Protein AF-A0A285LZT1-F1 (afdb_monomer)

Foldseek 3Di:
DPPPPVVVVLVQLVVLLVVVQVVQVVVVHGADDDPQEHDLVSSCVSSVVVVRDPCCCVPRVVNLVVLCVSCVVVVGHPDPVVVVVVVPDPDDDPPDCPPVVVVVVVVVVVVVVVVVVVVVVVVVVVVVVVVVVVVVVVVVVVVVPDPPPPDPCPVVVVPPPPD

Radius of gyration: 29.06 Å; Cα contacts (8 Å, |Δi|>4): 77; chains: 1; bounding box: 68×47×73 Å

Secondary structure (DSSP, 8-state):
--HHHHHHHHHHHHHHHHHHHHHHHHTT-PSPEETTEE-HHHHHHHHGGGT--TTHHHH-HHHHHHHHHHHHHTT-BS-TTHHHHTTS-S-----TT--HHHHHHHHHHHHHHHHHHHHHHHHHHHHHHHHHHHHHHHHHHGGGT------TTTTTSSSSS--

Solvent-accessible surface area (backbone atoms only — not comparable to full-atom values): 9726 Å² total; per-residue (Å²): 144,73,76,70,62,62,60,53,54,50,52,54,50,39,51,50,50,52,55,50,50,53,54,23,51,76,69,75,41,72,75,53,62,50,97,67,8,44,28,64,69,58,44,41,62,70,39,30,86,79,70,42,53,81,58,45,72,74,75,27,65,67,53,45,48,53,49,42,51,52,16,57,78,69,76,35,38,59,37,69,71,50,68,61,41,76,78,52,63,101,74,80,77,88,67,74,85,67,53,69,66,57,56,52,49,51,53,53,51,50,52,51,50,53,50,51,51,53,50,54,49,51,52,51,50,51,49,54,49,51,50,51,52,51,50,49,54,51,63,63,39,65,82,67,74,64,76,80,77,74,62,93,57,76,72,60,69,75,70,69,81,78,126

pLDDT: mean 73.67, std 17.27, range [39.44, 92.69]

Sequence (163 aa):
MVKRQGAKAGKENLQYLEGLIDACEQDRKTLPTRNGALNHQAILKRVGPNGVSRNVLQDNPAFQQRLRDYATEKGLLYSIKERRNESSDIDGASIGEMDQAEVRRLQQENNRLGQMVAVLKAENFDLKRKMKQAGVLLNEQVPMGRRIKLEPGFFDEQYQKSE

Structure (mmCIF, N/CA/C/O backbone):
data_AF-A0A285LZT1-F1
#
_entry.id   AF-A0A285LZT1-F1
#
loop_
_atom_site.group_PDB
_atom_site.id
_atom_site.type_symbol
_atom_site.label_atom_id
_atom_site.label_alt_id
_atom_site.label_comp_id
_atom_site.label_asym_id
_atom_site.label_entity_id
_atom_site.label_seq_id
_atom_site.pdbx_PDB_ins_code
_atom_site.Cartn_x
_atom_site.Cartn_y
_atom_site.Cartn_z
_atom_site.occupancy
_atom_site.B_iso_or_equiv
_atom_site.auth_seq_id
_atom_site.auth_comp_id
_atom_site.auth_asym_id
_atom_site.auth_atom_id
_atom_site.pdbx_PDB_model_num
ATOM 1 N N . MET A 1 1 ? -11.486 13.782 32.371 1.00 40.94 1 MET A N 1
ATOM 2 C CA . MET A 1 1 ? -10.387 12.802 32.183 1.00 40.94 1 MET A CA 1
ATOM 3 C C . MET A 1 1 ? -10.923 11.552 31.472 1.00 40.94 1 MET A C 1
ATOM 5 O O . MET A 1 1 ? -11.382 10.657 32.154 1.00 40.94 1 MET A O 1
ATOM 9 N N . VAL A 1 2 ? -10.937 11.484 30.127 1.00 41.19 2 VAL A N 1
ATOM 10 C CA . VAL A 1 2 ? -11.465 10.297 29.383 1.00 41.19 2 VAL A CA 1
ATOM 11 C C . VAL A 1 2 ? -10.600 9.897 28.163 1.00 41.19 2 VAL A C 1
ATOM 13 O O . VAL A 1 2 ? -10.808 8.860 27.551 1.00 41.19 2 VAL A O 1
ATOM 16 N N . LYS A 1 3 ? -9.539 10.644 27.819 1.00 44.72 3 LYS A N 1
ATOM 17 C CA . LYS A 1 3 ? -8.743 10.383 26.596 1.00 44.72 3 LYS A CA 1
ATOM 18 C C . LYS A 1 3 ? -7.740 9.214 26.681 1.00 44.72 3 LYS A C 1
ATOM 20 O O . LYS A 1 3 ? -7.198 8.817 25.657 1.00 44.72 3 LYS A O 1
ATOM 25 N N . ARG A 1 4 ? -7.471 8.648 27.868 1.00 44.25 4 ARG A N 1
ATOM 26 C CA . ARG A 1 4 ? -6.413 7.626 28.049 1.00 44.25 4 ARG A CA 1
ATOM 27 C C . ARG A 1 4 ? -6.853 6.182 27.765 1.00 44.25 4 ARG A C 1
ATOM 29 O O . ARG A 1 4 ? -5.994 5.365 27.459 1.00 44.25 4 ARG A O 1
ATOM 36 N N . GLN A 1 5 ? -8.150 5.862 27.825 1.00 49.69 5 GLN A N 1
ATOM 37 C CA . GLN A 1 5 ? -8.631 4.487 27.601 1.00 49.69 5 GLN A CA 1
ATOM 38 C C . GLN A 1 5 ? -8.759 4.132 26.110 1.00 49.69 5 GLN A C 1
ATOM 40 O O . GLN A 1 5 ? -8.316 3.061 25.706 1.00 49.69 5 GLN A O 1
ATOM 45 N N . GLY A 1 6 ? -9.250 5.051 25.269 1.00 51.19 6 GLY A N 1
ATOM 46 C CA . GLY A 1 6 ? -9.388 4.806 23.824 1.00 51.19 6 GLY A CA 1
ATOM 47 C C . GLY A 1 6 ? -8.050 4.617 23.095 1.00 51.19 6 GLY A C 1
ATOM 48 O O . GLY A 1 6 ? -7.922 3.739 22.248 1.00 51.19 6 GLY A O 1
ATOM 49 N N . ALA A 1 7 ? -7.016 5.377 23.475 1.00 53.72 7 ALA A N 1
ATOM 50 C CA . ALA A 1 7 ? -5.690 5.279 22.858 1.00 53.72 7 ALA A CA 1
ATOM 51 C C . ALA A 1 7 ? -4.961 3.959 23.181 1.00 53.72 7 ALA A C 1
ATOM 53 O O . ALA A 1 7 ? -4.167 3.481 22.373 1.00 53.72 7 ALA A O 1
ATOM 54 N N . LYS A 1 8 ? -5.228 3.363 24.353 1.00 59.00 8 LYS A N 1
ATOM 55 C CA . LYS A 1 8 ? -4.628 2.085 24.765 1.00 59.00 8 LYS A CA 1
ATOM 56 C C . LYS A 1 8 ? -5.278 0.912 24.024 1.00 59.00 8 LYS A C 1
ATOM 58 O O . LYS A 1 8 ? -4.566 0.127 23.406 1.00 59.00 8 LYS A O 1
ATOM 63 N N . ALA A 1 9 ? -6.611 0.910 23.949 1.00 62.88 9 ALA A N 1
ATOM 64 C CA . ALA A 1 9 ? -7.369 -0.034 23.128 1.00 62.88 9 ALA A CA 1
ATOM 65 C C . ALA A 1 9 ? -6.987 0.063 21.638 1.00 62.88 9 ALA A C 1
ATOM 67 O O . ALA A 1 9 ? -6.880 -0.944 20.948 1.00 62.88 9 ALA A O 1
ATOM 68 N N . GLY A 1 10 ? -6.713 1.273 21.136 1.00 68.50 10 GLY A N 1
ATOM 69 C CA . GLY A 1 10 ? -6.278 1.485 19.755 1.00 68.50 10 GLY A CA 1
ATOM 70 C C . GLY A 1 10 ? -4.957 0.792 19.396 1.00 68.50 10 GLY A C 1
ATOM 71 O O . GLY A 1 10 ? -4.843 0.255 18.294 1.00 68.50 10 GLY A O 1
ATOM 72 N N . LYS A 1 11 ? -3.990 0.762 20.324 1.00 76.75 11 LYS A N 1
ATOM 73 C CA . LYS A 1 11 ? -2.700 0.074 20.142 1.00 76.75 11 LYS A CA 1
ATOM 74 C C . LYS A 1 11 ? -2.835 -1.445 20.219 1.00 76.75 11 LYS A C 1
ATOM 76 O O . LYS A 1 11 ? -2.256 -2.139 19.392 1.00 76.75 11 LYS A O 1
ATOM 81 N N . GLU A 1 12 ? -3.622 -1.946 21.167 1.00 80.69 12 GLU A N 1
ATOM 82 C CA . GLU A 1 12 ? -3.892 -3.384 21.320 1.00 80.69 12 GLU A CA 1
ATOM 83 C C . GLU A 1 12 ? -4.606 -3.943 20.078 1.00 80.69 12 GLU A C 1
ATOM 85 O O . GLU A 1 12 ? -4.194 -4.955 19.518 1.00 80.69 12 GLU A O 1
ATOM 90 N N . ASN A 1 13 ? -5.596 -3.215 19.552 1.00 82.44 13 ASN A N 1
ATOM 91 C CA . ASN A 1 13 ? -6.277 -3.575 18.306 1.00 82.44 13 ASN A CA 1
ATOM 92 C C . ASN A 1 13 ? -5.318 -3.692 17.113 1.00 82.44 13 ASN A C 1
ATOM 94 O O . ASN A 1 13 ? -5.486 -4.573 16.272 1.00 82.44 13 ASN A O 1
ATOM 98 N N . LEU A 1 14 ? -4.321 -2.808 17.034 1.00 86.06 14 LEU A N 1
ATOM 99 C CA . LEU A 1 14 ? -3.335 -2.820 15.958 1.00 86.06 14 LEU A CA 1
ATOM 100 C C . LEU A 1 14 ? -2.383 -4.015 16.090 1.00 86.06 14 LEU A C 1
ATOM 102 O O . LEU A 1 14 ? -2.112 -4.676 15.096 1.00 86.06 14 LEU A O 1
ATOM 106 N N . GLN A 1 15 ? -1.973 -4.371 17.310 1.00 87.75 15 GLN A N 1
ATOM 107 C CA . GLN A 1 15 ? -1.179 -5.581 17.554 1.00 87.75 15 GLN A CA 1
ATOM 108 C C . GLN A 1 15 ? -1.905 -6.856 17.109 1.00 87.75 15 GLN A C 1
ATOM 110 O O . GLN A 1 15 ? -1.290 -7.728 16.499 1.00 87.75 15 GLN A O 1
ATOM 115 N N . TYR A 1 16 ? -3.215 -6.962 17.348 1.00 87.75 16 TYR A N 1
ATOM 116 C CA . TYR A 1 16 ? -3.992 -8.108 16.862 1.00 87.75 16 TYR A CA 1
ATOM 117 C C . TYR A 1 16 ? -4.089 -8.162 15.335 1.00 87.75 16 TYR A C 1
ATOM 119 O O . TYR A 1 16 ? -4.153 -9.252 14.766 1.00 87.75 16 TYR A O 1
ATOM 127 N N . LEU A 1 17 ? -4.107 -7.004 14.669 1.00 89.00 17 LEU A N 1
ATOM 128 C CA . LEU A 1 17 ? -4.064 -6.940 13.213 1.00 89.00 17 LEU A CA 1
ATOM 129 C C . LEU A 1 17 ? -2.702 -7.385 12.672 1.00 89.00 17 LEU A C 1
ATOM 131 O O . LEU A 1 17 ? -2.683 -8.211 11.764 1.00 89.00 17 LEU A O 1
ATOM 135 N N . GLU A 1 18 ? -1.597 -6.893 13.237 1.00 90.75 18 GLU A N 1
ATOM 136 C CA . GLU A 1 18 ? -0.248 -7.330 12.842 1.00 90.75 18 GLU A CA 1
ATOM 137 C C . GLU A 1 18 ? -0.078 -8.835 13.044 1.00 90.75 18 GLU A C 1
ATOM 139 O O . GLU A 1 18 ? 0.319 -9.532 12.120 1.00 90.75 18 GLU A O 1
ATOM 144 N N . GLY A 1 19 ? -0.505 -9.376 14.190 1.00 89.88 19 GLY A N 1
ATOM 145 C CA . GLY A 1 19 ? -0.435 -10.819 14.426 1.00 89.88 19 GLY A CA 1
ATOM 146 C C . GLY A 1 19 ? -1.235 -11.639 13.406 1.00 89.88 19 GLY A C 1
ATOM 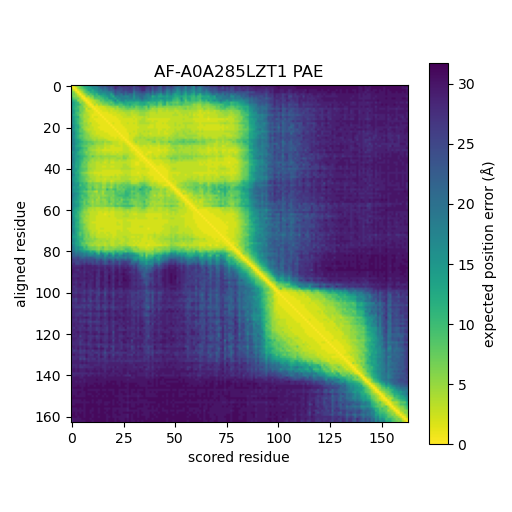147 O O . GLY A 1 19 ? -0.823 -12.733 13.022 1.00 89.88 19 GLY A O 1
ATOM 148 N N . LEU A 1 20 ? -2.367 -11.114 12.918 1.00 89.50 20 LEU A N 1
ATOM 149 C CA . LEU A 1 20 ? -3.117 -11.755 11.837 1.00 89.50 20 LEU A CA 1
ATOM 150 C C . LEU A 1 20 ? -2.387 -11.657 10.490 1.00 89.50 20 LEU A C 1
ATOM 152 O O . LEU A 1 20 ? -2.450 -12.608 9.706 1.00 89.50 20 LEU A O 1
ATOM 156 N N . ILE A 1 21 ? -1.746 -10.521 10.206 1.00 91.56 21 ILE A N 1
ATOM 157 C CA . ILE A 1 21 ? -0.934 -10.321 9.001 1.00 91.56 21 ILE A CA 1
ATOM 158 C C . ILE A 1 21 ? 0.218 -11.323 9.000 1.00 91.56 21 ILE A C 1
ATOM 160 O O . ILE A 1 21 ? 0.307 -12.114 8.063 1.00 91.56 21 ILE A O 1
ATOM 164 N N . ASP A 1 22 ? 0.998 -11.373 10.077 1.00 91.00 22 ASP A N 1
ATOM 165 C CA . ASP A 1 22 ? 2.139 -12.276 10.234 1.00 91.00 22 ASP A CA 1
ATOM 166 C C . ASP A 1 22 ? 1.726 -13.740 10.055 1.00 91.00 22 ASP A C 1
ATOM 168 O O . ASP A 1 22 ? 2.359 -14.481 9.305 1.00 91.00 22 ASP A O 1
ATOM 172 N N . ALA A 1 23 ? 0.618 -14.156 10.678 1.00 89.00 23 ALA A N 1
ATOM 173 C CA . ALA A 1 23 ? 0.096 -15.512 10.525 1.00 89.00 23 ALA A CA 1
ATOM 174 C C . ALA A 1 23 ? -0.281 -15.829 9.066 1.00 89.00 23 ALA A C 1
ATOM 176 O O . ALA A 1 23 ? -0.017 -16.924 8.572 1.00 89.00 23 ALA A O 1
ATOM 177 N N . CYS A 1 24 ? -0.877 -14.871 8.349 1.00 88.88 24 CYS A N 1
ATOM 178 C CA . CYS A 1 24 ? -1.190 -15.055 6.934 1.00 88.88 24 CYS A CA 1
ATOM 179 C C . CYS A 1 24 ? 0.087 -15.124 6.083 1.00 88.88 24 CYS A C 1
ATOM 181 O O . CYS A 1 24 ? 0.172 -15.968 5.192 1.00 88.88 24 CYS A O 1
ATOM 183 N N . GLU A 1 25 ? 1.091 -14.293 6.367 1.00 88.81 25 GLU A N 1
ATOM 184 C CA . GLU A 1 25 ? 2.357 -14.287 5.630 1.00 88.81 25 GLU A CA 1
ATOM 185 C C . GLU A 1 25 ? 3.173 -15.564 5.842 1.00 88.81 25 GLU A C 1
ATOM 187 O O . GLU A 1 25 ? 3.703 -16.111 4.872 1.00 88.81 25 GLU A O 1
ATOM 192 N N . GLN A 1 26 ? 3.203 -16.093 7.069 1.00 88.50 26 GLN A N 1
ATOM 193 C CA . GLN A 1 26 ? 3.809 -17.392 7.380 1.00 88.50 26 GLN A CA 1
ATOM 194 C C . GLN A 1 26 ? 3.158 -18.524 6.573 1.00 88.50 26 GLN A C 1
ATOM 196 O O . GLN A 1 26 ? 3.852 -19.366 6.002 1.00 88.50 26 GLN A O 1
ATOM 201 N N . ASP A 1 27 ? 1.833 -18.477 6.427 1.00 87.75 27 ASP A N 1
ATOM 202 C CA . ASP A 1 27 ? 1.055 -19.409 5.606 1.00 87.75 27 ASP A CA 1
ATOM 203 C C . ASP A 1 27 ? 1.158 -19.142 4.089 1.00 87.75 27 ASP A C 1
ATOM 205 O O . ASP A 1 27 ? 0.496 -19.821 3.296 1.00 87.75 27 ASP A O 1
ATOM 209 N N . ARG A 1 28 ? 1.958 -18.150 3.663 1.00 85.75 28 ARG A N 1
ATOM 210 C CA . ARG A 1 28 ? 2.056 -17.647 2.277 1.00 85.75 28 ARG A CA 1
ATOM 211 C C . ARG A 1 28 ? 0.703 -17.246 1.681 1.00 85.75 28 ARG A C 1
ATOM 213 O O . ARG A 1 28 ? 0.464 -17.394 0.481 1.00 85.75 28 ARG A O 1
ATOM 220 N N . LYS A 1 29 ? -0.199 -16.744 2.520 1.00 88.94 29 LYS A N 1
ATOM 221 C CA . LYS A 1 29 ? -1.538 -16.274 2.157 1.00 88.94 29 LYS A CA 1
ATOM 222 C C . LYS A 1 29 ? -1.653 -14.775 2.406 1.00 88.94 29 LYS A C 1
ATOM 224 O O . LYS A 1 29 ? -0.957 -14.191 3.228 1.00 88.94 29 LYS A O 1
ATOM 229 N N . THR A 1 30 ? -2.575 -14.135 1.701 1.00 89.75 30 THR A N 1
ATOM 230 C CA . THR A 1 30 ? -2.953 -12.750 1.992 1.00 89.75 30 THR A CA 1
ATOM 231 C C . THR A 1 30 ? -4.023 -12.709 3.077 1.00 89.75 30 THR A C 1
ATOM 233 O O . THR A 1 30 ? -4.715 -13.705 3.328 1.00 89.75 30 THR A O 1
ATOM 236 N N . LEU A 1 31 ? -4.237 -11.529 3.664 1.00 91.12 31 LEU A N 1
ATOM 237 C CA . LEU A 1 31 ? -5.456 -11.269 4.430 1.00 91.12 31 LEU A CA 1
ATOM 238 C C . LEU A 1 31 ? -6.712 -11.651 3.618 1.00 91.12 31 LEU A C 1
ATOM 240 O O . LEU A 1 31 ? -6.677 -11.632 2.384 1.00 91.12 31 LEU A O 1
ATOM 244 N N . PRO A 1 32 ? -7.835 -11.993 4.281 1.00 91.06 32 PRO A N 1
ATOM 245 C CA . PRO A 1 32 ? -9.082 -12.326 3.603 1.00 91.06 32 PRO A CA 1
ATOM 246 C C . PRO A 1 32 ? -9.477 -11.276 2.560 1.00 91.06 32 PRO A C 1
ATOM 248 O O . PRO A 1 32 ? -9.721 -10.118 2.901 1.00 91.06 32 PRO A O 1
ATOM 251 N N . THR A 1 33 ? -9.593 -11.695 1.301 1.00 91.25 33 THR A N 1
ATOM 252 C CA . THR A 1 33 ? -9.997 -10.833 0.187 1.00 91.25 33 THR A CA 1
ATOM 253 C C . THR A 1 33 ? -11.375 -11.210 -0.353 1.00 91.25 33 THR A C 1
ATOM 255 O O . THR A 1 33 ? -11.894 -12.307 -0.132 1.00 91.25 33 THR A O 1
ATOM 258 N N . ARG A 1 34 ? -12.013 -10.271 -1.053 1.00 88.06 34 ARG A N 1
ATOM 259 C CA . ARG A 1 34 ? -13.231 -10.479 -1.840 1.00 88.06 34 ARG A CA 1
ATOM 260 C C . ARG A 1 34 ? -13.155 -9.601 -3.083 1.00 88.06 34 ARG A C 1
ATOM 262 O O . ARG A 1 34 ? -13.065 -8.385 -2.966 1.00 88.06 34 ARG A O 1
ATOM 269 N N . ASN A 1 35 ? -13.218 -10.212 -4.267 1.00 86.19 35 ASN A N 1
ATOM 270 C CA . ASN A 1 35 ? -13.160 -9.517 -5.561 1.00 86.19 35 ASN A CA 1
ATOM 271 C C . ASN A 1 35 ? -11.912 -8.623 -5.736 1.00 86.19 35 ASN A C 1
ATOM 273 O O . ASN A 1 35 ? -12.014 -7.524 -6.275 1.00 86.19 35 ASN A O 1
ATOM 277 N N . GLY A 1 36 ? -10.748 -9.079 -5.260 1.00 84.56 36 GLY A N 1
ATOM 278 C CA . GLY A 1 36 ? -9.489 -8.322 -5.343 1.00 84.56 36 GLY A CA 1
ATOM 279 C C . GLY A 1 36 ? -9.347 -7.178 -4.329 1.00 84.56 36 GLY A C 1
ATOM 280 O O . GLY A 1 36 ? -8.378 -6.433 -4.401 1.00 84.56 36 GLY A O 1
ATOM 281 N N . ALA A 1 37 ? -10.284 -7.040 -3.386 1.00 89.25 37 ALA A N 1
ATOM 282 C CA . ALA A 1 37 ? -10.216 -6.073 -2.291 1.00 89.25 37 ALA A CA 1
ATOM 283 C C . ALA A 1 37 ? -10.135 -6.763 -0.925 1.00 89.25 37 ALA A C 1
ATOM 285 O O . ALA A 1 37 ? -10.560 -7.915 -0.791 1.00 89.25 37 ALA A O 1
ATOM 286 N N . LEU A 1 38 ? -9.666 -6.062 0.108 1.00 90.25 38 LEU A N 1
ATOM 287 C CA . LEU A 1 38 ? -9.711 -6.557 1.484 1.00 90.25 38 LEU A CA 1
ATOM 288 C C . LEU A 1 38 ? -11.160 -6.751 1.956 1.00 90.25 38 LEU A C 1
ATOM 290 O O . LEU A 1 38 ? -12.036 -5.897 1.806 1.00 90.25 38 LEU A O 1
ATOM 294 N N . ASN A 1 39 ? -11.433 -7.906 2.563 1.00 90.75 39 ASN A N 1
ATOM 295 C CA . ASN A 1 39 ? -12.734 -8.218 3.139 1.00 90.75 39 ASN A CA 1
ATOM 296 C C . ASN A 1 39 ? -12.751 -7.848 4.625 1.00 90.75 39 ASN A C 1
ATOM 298 O O . ASN A 1 39 ? -12.531 -8.685 5.501 1.00 90.75 39 ASN A O 1
ATOM 302 N N . HIS A 1 40 ? -13.073 -6.586 4.901 1.00 88.38 40 HIS A N 1
ATOM 303 C CA . HIS A 1 40 ? -13.125 -6.021 6.252 1.00 88.38 40 HIS A CA 1
ATOM 304 C C . HIS A 1 40 ? -13.970 -6.832 7.243 1.00 88.38 40 HIS A C 1
ATOM 306 O O . HIS A 1 40 ? -13.577 -6.989 8.395 1.00 88.38 40 HIS A O 1
ATOM 312 N N . GLN A 1 41 ? -15.107 -7.393 6.815 1.00 86.56 41 GLN A N 1
ATOM 313 C CA . GLN A 1 41 ? -15.935 -8.219 7.700 1.00 86.56 41 GLN A CA 1
ATOM 314 C C . GLN A 1 41 ? -15.261 -9.549 8.045 1.00 86.56 41 GLN A C 1
ATOM 316 O O . GLN A 1 41 ? -15.353 -10.000 9.183 1.00 86.56 41 GLN A O 1
ATOM 321 N N . ALA A 1 42 ? -14.590 -10.185 7.082 1.00 87.69 42 ALA A N 1
ATOM 322 C CA . ALA A 1 42 ? -1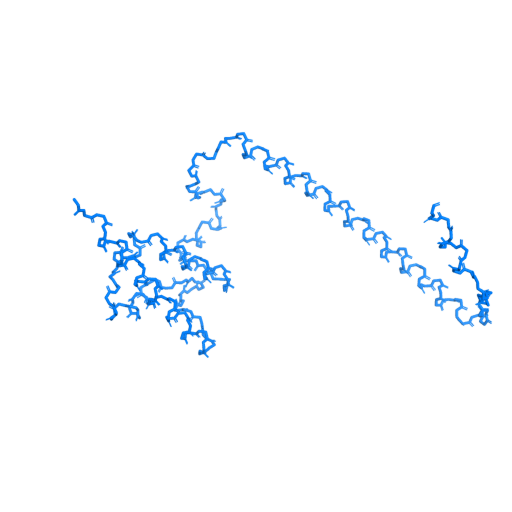3.859 -11.423 7.331 1.00 87.69 42 ALA A CA 1
ATOM 323 C C . ALA A 1 42 ? -12.612 -11.183 8.194 1.00 87.69 42 ALA A C 1
ATOM 325 O O . ALA A 1 42 ? -12.336 -11.984 9.083 1.00 87.69 42 ALA A O 1
ATOM 326 N N . ILE A 1 43 ? -11.909 -10.066 7.981 1.00 88.62 43 ILE A N 1
ATOM 327 C CA . ILE A 1 43 ? -10.785 -9.636 8.823 1.00 88.62 43 ILE A CA 1
ATOM 328 C C . ILE A 1 43 ? -11.274 -9.410 10.257 1.00 88.62 43 ILE A C 1
ATOM 330 O O . ILE A 1 43 ? -10.761 -10.045 11.173 1.00 88.62 43 ILE A O 1
ATOM 334 N N . LEU A 1 44 ? -12.338 -8.620 10.449 1.00 86.62 44 LEU A N 1
ATOM 335 C CA . LEU A 1 44 ? -12.942 -8.392 11.766 1.00 86.62 44 LEU A CA 1
ATOM 336 C C . LEU A 1 44 ? -13.426 -9.675 12.441 1.00 86.62 44 LEU A C 1
ATOM 338 O O . LEU A 1 44 ? -13.310 -9.789 13.650 1.00 86.62 44 LEU A O 1
ATOM 342 N N . LYS A 1 45 ? -13.943 -10.659 11.701 1.00 86.38 45 LYS A N 1
ATOM 343 C CA . LYS A 1 45 ? -14.306 -11.960 12.288 1.00 86.38 45 LYS A CA 1
ATOM 344 C C . LYS A 1 45 ? -13.095 -12.731 12.813 1.00 86.38 45 LYS A C 1
ATOM 346 O O . LYS A 1 45 ? -13.250 -13.492 13.758 1.00 86.38 45 LYS A O 1
ATOM 351 N N . ARG A 1 46 ? -11.916 -12.552 12.210 1.00 84.56 46 ARG A N 1
ATOM 352 C CA . ARG A 1 46 ? -10.678 -13.204 12.659 1.00 84.56 46 ARG A CA 1
ATOM 353 C C . ARG A 1 46 ? -10.038 -12.496 13.848 1.00 84.56 46 ARG A C 1
ATOM 355 O O . ARG A 1 46 ? -9.548 -13.177 14.736 1.00 84.56 46 ARG A O 1
ATOM 362 N N . VAL A 1 47 ? -10.075 -11.163 13.890 1.00 84.56 47 VAL A N 1
ATOM 363 C CA . VAL A 1 47 ? -9.543 -10.390 15.032 1.00 84.56 47 VAL A CA 1
ATOM 364 C C . VAL A 1 47 ? -10.566 -10.171 16.156 1.00 84.56 47 VAL A C 1
ATOM 366 O O . VAL A 1 47 ? -10.197 -9.866 17.284 1.00 84.56 47 VAL A O 1
ATOM 369 N N . GLY A 1 48 ? -11.856 -10.350 15.876 1.00 78.12 48 GLY A N 1
ATOM 370 C CA . GLY A 1 48 ? -12.971 -10.115 16.797 1.00 78.12 48 GLY A CA 1
ATOM 371 C C . GLY A 1 48 ? -12.952 -10.935 18.093 1.00 78.12 48 GLY A C 1
ATOM 372 O O . GLY A 1 48 ? -13.277 -10.363 19.133 1.00 78.12 48 GLY A O 1
ATOM 373 N N . PRO A 1 49 ? -12.523 -12.215 18.096 1.00 80.38 49 PRO A N 1
ATOM 374 C CA . PRO A 1 49 ? -12.332 -12.983 19.329 1.00 80.38 49 PRO A CA 1
ATOM 375 C C . PRO A 1 49 ? -11.358 -12.332 20.323 1.00 80.38 49 PRO A C 1
ATOM 377 O O . PRO A 1 49 ? -11.474 -12.566 21.520 1.00 80.38 49 PRO A O 1
ATOM 380 N N . ASN A 1 50 ? -10.459 -11.462 19.849 1.00 76.81 50 ASN A N 1
ATOM 381 C CA . ASN A 1 50 ? -9.491 -10.739 20.678 1.00 76.81 50 ASN A CA 1
ATOM 382 C C . ASN A 1 50 ? -10.030 -9.387 21.193 1.00 76.81 50 ASN A C 1
ATOM 384 O O . ASN A 1 50 ? -9.266 -8.544 21.653 1.00 76.81 50 ASN A O 1
ATOM 388 N N . GLY A 1 51 ? -11.344 -9.151 21.095 1.00 69.56 51 GLY A N 1
ATOM 389 C CA . GLY A 1 51 ? -11.994 -7.926 21.573 1.00 69.56 51 GLY A CA 1
ATOM 390 C C . GLY A 1 51 ? -12.053 -6.787 20.550 1.00 69.56 51 GLY A C 1
ATOM 391 O O . GLY A 1 51 ? -12.509 -5.690 20.878 1.00 69.56 51 GLY A O 1
ATOM 392 N N . VAL A 1 52 ? -11.650 -7.028 19.297 1.00 77.44 52 VAL A N 1
ATOM 393 C CA . VAL A 1 52 ? -11.722 -6.020 18.230 1.00 77.44 52 VAL A CA 1
ATOM 394 C C . VAL A 1 52 ? -13.166 -5.879 17.738 1.00 77.44 52 VAL A C 1
ATOM 396 O O . VAL A 1 52 ? -13.680 -6.703 16.980 1.00 77.44 52 VAL A O 1
ATOM 399 N N . SER A 1 53 ? -13.841 -4.814 18.172 1.00 76.06 53 SER A N 1
ATOM 400 C CA . SER A 1 53 ? -15.221 -4.520 17.770 1.00 76.06 53 SER A CA 1
ATOM 401 C C . SER A 1 53 ? -15.303 -3.936 16.354 1.00 76.06 53 SER A C 1
ATOM 403 O O . SER A 1 53 ? -14.353 -3.356 15.828 1.00 76.06 53 SER A O 1
ATOM 405 N N . ARG A 1 54 ? -16.486 -4.026 15.736 1.00 76.06 54 ARG A N 1
ATOM 406 C CA . ARG A 1 54 ? -16.761 -3.429 14.420 1.00 76.06 54 ARG A CA 1
ATOM 407 C C . ARG A 1 54 ? -16.492 -1.920 14.376 1.00 76.06 54 ARG A C 1
ATOM 409 O O . ARG A 1 54 ? -16.112 -1.415 13.322 1.00 76.06 54 ARG A O 1
ATOM 416 N N . ASN A 1 55 ? -16.652 -1.230 15.503 1.00 77.50 55 ASN A N 1
ATOM 417 C CA . ASN A 1 55 ? -16.450 0.215 15.600 1.00 77.50 55 ASN A CA 1
ATOM 418 C C . ASN A 1 55 ? -14.971 0.589 15.456 1.00 77.50 55 ASN A C 1
ATOM 420 O O . ASN A 1 55 ? -14.663 1.692 15.031 1.00 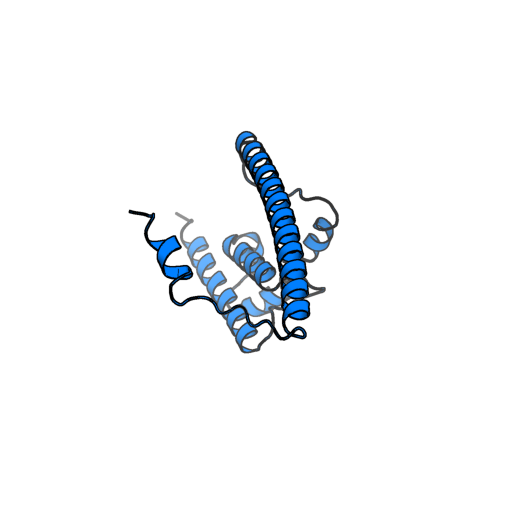77.50 55 ASN A O 1
ATOM 424 N N . VAL A 1 56 ? -14.041 -0.343 15.699 1.00 77.44 56 VAL A N 1
ATOM 425 C CA . VAL A 1 56 ? -12.597 -0.103 15.537 1.00 77.44 56 VAL A CA 1
ATOM 426 C C . VAL A 1 56 ? -12.251 0.268 14.096 1.00 77.44 56 VAL A C 1
ATOM 428 O O . VAL A 1 56 ? -11.422 1.143 13.876 1.00 77.44 56 VAL A O 1
ATOM 431 N N . LEU A 1 57 ? -12.929 -0.319 13.104 1.00 72.06 57 LEU A N 1
ATOM 432 C CA . LEU A 1 57 ? -12.733 0.073 11.707 1.00 72.06 57 LEU A CA 1
ATOM 433 C C . LEU A 1 57 ? -13.199 1.497 11.403 1.00 72.06 57 LEU A C 1
ATOM 435 O O . LEU A 1 57 ? -12.784 2.021 10.381 1.00 72.06 57 LEU A O 1
ATOM 439 N N . GLN A 1 58 ? -14.063 2.106 12.216 1.00 73.88 58 GLN A N 1
ATOM 440 C CA . GLN A 1 58 ? -14.546 3.479 12.022 1.00 73.88 58 GLN A CA 1
ATOM 441 C C . GLN A 1 58 ? -13.778 4.474 12.898 1.00 73.88 58 GLN A C 1
ATOM 443 O O . GLN A 1 58 ? -13.367 5.520 12.406 1.00 73.88 58 GLN A O 1
ATOM 448 N N . ASP A 1 59 ? -13.515 4.103 14.150 1.00 77.88 59 ASP A N 1
ATOM 449 C CA . ASP A 1 59 ? -13.025 5.009 15.189 1.00 77.88 59 ASP A CA 1
ATOM 450 C C . ASP A 1 59 ? -11.499 4.955 15.384 1.00 77.88 59 ASP A C 1
ATOM 452 O O . ASP A 1 59 ? -10.932 5.825 16.046 1.00 77.88 59 ASP A O 1
ATOM 456 N N . ASN A 1 60 ? -10.811 3.943 14.834 1.00 81.88 60 ASN A N 1
ATOM 457 C CA . ASN A 1 60 ? -9.357 3.802 14.941 1.00 81.88 60 ASN A CA 1
ATOM 458 C C . ASN A 1 60 ? -8.662 4.090 13.593 1.00 81.88 60 ASN A C 1
ATOM 460 O O . ASN A 1 60 ? -8.510 3.177 12.771 1.00 81.88 60 ASN A O 1
ATOM 464 N N . PRO A 1 61 ? -8.184 5.328 13.362 1.00 80.12 61 PRO A N 1
ATOM 465 C CA . PRO A 1 61 ? -7.538 5.697 12.104 1.00 80.12 61 PRO A CA 1
ATOM 466 C C . PRO A 1 61 ? -6.233 4.930 11.862 1.00 80.12 61 PRO A C 1
ATOM 468 O O . PRO A 1 61 ? -5.925 4.611 10.720 1.00 80.12 61 PRO A O 1
ATOM 471 N N . ALA A 1 62 ? -5.497 4.556 12.915 1.00 82.75 62 ALA A N 1
ATOM 472 C CA . ALA A 1 62 ? -4.262 3.784 12.769 1.00 82.75 62 ALA A CA 1
ATOM 473 C C . ALA A 1 62 ? -4.534 2.371 12.224 1.00 82.75 62 ALA A C 1
ATOM 475 O O . ALA A 1 62 ? -3.798 1.875 11.377 1.00 82.75 62 ALA A O 1
ATOM 476 N N . PHE A 1 63 ? -5.633 1.745 12.657 1.00 85.50 63 PHE A N 1
ATOM 477 C CA . PHE A 1 63 ? -6.058 0.436 12.155 1.00 85.50 63 PHE A CA 1
ATOM 478 C C . PHE A 1 63 ? -6.471 0.507 10.679 1.00 85.50 63 PHE A C 1
ATOM 480 O O . PHE A 1 63 ? -6.131 -0.372 9.889 1.00 85.50 63 PHE A O 1
ATOM 487 N N . GLN A 1 64 ? -7.188 1.568 10.290 1.00 86.56 64 GLN A N 1
ATOM 488 C CA . GLN A 1 64 ? -7.535 1.798 8.887 1.00 86.56 64 GLN A CA 1
ATOM 489 C C . GLN A 1 64 ? -6.290 2.030 8.030 1.00 86.56 64 GLN A C 1
ATOM 491 O O . GLN A 1 64 ? -6.182 1.428 6.965 1.00 86.56 64 GLN A O 1
ATOM 496 N N . GLN A 1 65 ? -5.370 2.882 8.492 1.00 86.12 65 GLN A N 1
ATOM 497 C CA . GLN A 1 65 ? -4.154 3.213 7.758 1.00 86.12 65 GLN A CA 1
ATOM 498 C C . GLN A 1 65 ? -3.308 1.965 7.527 1.00 86.12 65 GLN A C 1
ATOM 500 O O . GLN A 1 65 ? -2.970 1.670 6.388 1.00 86.12 65 GLN A O 1
ATOM 505 N N . ARG A 1 66 ? -3.096 1.151 8.566 1.00 91.19 66 ARG A N 1
ATOM 506 C CA . ARG A 1 66 ? -2.314 -0.077 8.428 1.00 91.19 66 ARG A CA 1
ATOM 507 C C . ARG A 1 66 ? -2.908 -1.058 7.414 1.00 91.19 66 ARG A C 1
ATOM 509 O O . ARG A 1 66 ? -2.175 -1.670 6.641 1.00 91.19 66 ARG A O 1
ATOM 516 N N . LEU A 1 67 ? -4.235 -1.194 7.378 1.00 90.62 67 LEU A N 1
ATOM 517 C CA . LEU A 1 67 ? -4.909 -2.001 6.358 1.00 90.62 67 LEU A CA 1
ATOM 518 C C . LEU A 1 67 ? -4.737 -1.427 4.940 1.00 90.62 67 LEU A C 1
ATOM 520 O O . LEU A 1 67 ? -4.620 -2.210 4.000 1.00 90.62 67 LEU A O 1
ATOM 524 N N . ARG A 1 68 ? -4.723 -0.097 4.765 1.00 89.69 68 ARG A N 1
ATOM 525 C CA . ARG A 1 68 ? -4.443 0.543 3.462 1.00 89.69 68 ARG A CA 1
ATOM 526 C C . ARG A 1 68 ? -3.001 0.314 3.024 1.00 89.69 68 ARG A C 1
ATOM 528 O O . ARG A 1 68 ? -2.773 -0.023 1.864 1.00 89.69 68 ARG A O 1
ATOM 535 N N . ASP A 1 69 ? -2.057 0.449 3.950 1.00 89.81 69 ASP A N 1
ATOM 536 C CA . ASP A 1 69 ? -0.636 0.221 3.688 1.00 89.81 69 ASP A CA 1
ATOM 537 C C . ASP A 1 69 ? -0.425 -1.233 3.247 1.00 89.81 69 ASP A C 1
ATOM 539 O O . ASP A 1 69 ? 0.120 -1.482 2.176 1.00 89.81 69 ASP A O 1
ATOM 543 N N . TYR A 1 70 ? -1.000 -2.195 3.981 1.00 90.56 70 TYR A N 1
ATOM 544 C CA . TYR A 1 70 ? -0.966 -3.611 3.606 1.00 90.56 70 TYR A CA 1
ATOM 545 C C . TYR A 1 70 ? -1.620 -3.883 2.242 1.00 90.56 70 TYR A C 1
ATOM 547 O O . TYR A 1 70 ? -1.106 -4.668 1.443 1.00 90.56 70 TYR A O 1
ATOM 555 N N . ALA A 1 71 ? -2.766 -3.254 1.957 1.00 89.75 71 ALA A N 1
ATOM 556 C CA . ALA A 1 71 ? -3.423 -3.387 0.659 1.00 89.75 71 ALA A CA 1
ATOM 557 C C . ALA A 1 71 ? -2.486 -2.923 -0.469 1.00 89.75 71 ALA A C 1
ATOM 559 O O . ALA A 1 71 ? -2.286 -3.652 -1.437 1.00 89.75 71 ALA A O 1
ATOM 560 N N . THR A 1 72 ? -1.832 -1.776 -0.284 1.00 87.38 72 THR A N 1
ATOM 561 C CA . THR A 1 72 ? -0.854 -1.213 -1.225 1.00 87.38 72 THR A CA 1
ATOM 562 C C . THR A 1 72 ? 0.352 -2.137 -1.408 1.00 87.38 72 THR A C 1
ATOM 564 O O . THR A 1 72 ? 0.698 -2.477 -2.537 1.00 87.38 72 THR A O 1
ATOM 567 N N . GLU A 1 73 ? 0.943 -2.614 -0.309 1.00 89.38 73 GLU A N 1
ATOM 568 C CA . GLU A 1 73 ? 2.085 -3.541 -0.300 1.00 89.38 73 GLU A CA 1
ATOM 569 C C . GLU A 1 73 ? 1.803 -4.833 -1.081 1.00 89.38 73 GLU A C 1
ATOM 571 O O . GLU A 1 73 ? 2.693 -5.378 -1.734 1.00 89.38 73 GLU A O 1
ATOM 576 N N . LYS A 1 74 ? 0.563 -5.338 -1.025 1.00 87.06 74 LYS A N 1
ATOM 577 C CA . LYS A 1 74 ? 0.149 -6.577 -1.704 1.00 87.06 74 LYS A CA 1
ATOM 578 C C . LYS A 1 74 ? -0.525 -6.350 -3.061 1.00 87.06 74 LYS A C 1
ATOM 580 O O . LYS A 1 74 ? -0.942 -7.328 -3.681 1.00 87.06 74 LYS A O 1
ATOM 585 N N . GLY A 1 75 ? -0.651 -5.104 -3.523 1.00 85.69 75 GLY A N 1
ATOM 586 C CA . GLY A 1 75 ? -1.351 -4.769 -4.769 1.00 85.69 75 GLY A CA 1
ATOM 587 C C . GLY A 1 75 ? -2.850 -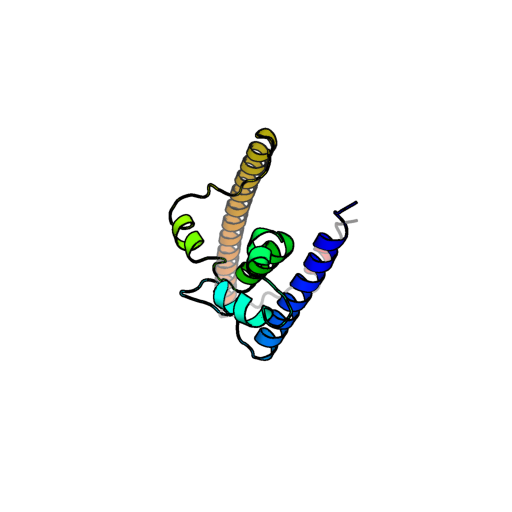5.102 -4.742 1.00 85.69 75 GLY A C 1
ATOM 588 O O . GLY A 1 75 ? -3.419 -5.511 -5.753 1.00 85.69 75 GLY A O 1
ATOM 589 N N . LEU A 1 76 ? -3.480 -4.987 -3.574 1.00 88.69 76 LEU A N 1
ATOM 590 C CA . LEU A 1 76 ? -4.905 -5.205 -3.336 1.00 88.69 76 LEU A CA 1
ATOM 591 C C . LEU A 1 76 ? -5.631 -3.868 -3.165 1.00 88.69 76 LEU A C 1
ATOM 593 O O . LEU A 1 76 ? -5.058 -2.886 -2.706 1.00 88.69 76 LEU A O 1
ATOM 597 N N . LEU A 1 77 ? -6.933 -3.858 -3.443 1.00 87.56 77 LEU A N 1
ATOM 598 C CA . LEU A 1 77 ? -7.784 -2.715 -3.108 1.00 87.56 77 LEU A CA 1
ATOM 599 C C . LEU A 1 77 ? -8.100 -2.722 -1.611 1.00 87.56 77 LEU A C 1
ATOM 601 O O . LEU A 1 77 ? -8.397 -3.780 -1.043 1.00 87.56 77 LEU A O 1
ATOM 605 N N . TYR A 1 78 ? -8.115 -1.558 -0.964 1.00 87.31 78 TYR A N 1
ATOM 606 C CA . TYR A 1 78 ? -8.492 -1.487 0.445 1.00 87.31 78 TYR A CA 1
ATOM 607 C C . TYR A 1 78 ? -9.992 -1.763 0.623 1.00 87.31 78 TYR A C 1
ATOM 609 O O . TYR A 1 78 ? -10.387 -2.483 1.537 1.00 87.31 78 TYR A O 1
ATOM 617 N N . SER A 1 79 ? -10.851 -1.307 -0.294 1.00 85.00 79 SER A N 1
ATOM 618 C CA . SER A 1 79 ? -12.283 -1.636 -0.272 1.00 85.00 79 SER A CA 1
ATOM 619 C C . SER A 1 79 ? -12.875 -1.849 -1.662 1.00 85.00 79 SER A C 1
ATOM 621 O O . SER A 1 79 ? -12.506 -1.197 -2.630 1.00 85.00 79 SER A O 1
ATOM 623 N N . ILE A 1 80 ? -13.911 -2.692 -1.758 1.00 78.94 80 ILE A N 1
ATOM 624 C CA . ILE A 1 80 ? -14.695 -2.876 -2.996 1.00 78.94 80 ILE A CA 1
ATOM 625 C C . ILE A 1 80 ? -15.273 -1.539 -3.499 1.00 78.94 80 ILE A C 1
ATOM 627 O O . ILE A 1 80 ? -15.480 -1.373 -4.699 1.00 78.94 80 ILE A O 1
ATOM 631 N N . LYS A 1 81 ? -15.528 -0.578 -2.598 1.00 70.00 81 LYS A N 1
ATOM 632 C CA . LYS A 1 81 ? -16.007 0.760 -2.975 1.00 70.00 81 LYS A CA 1
ATOM 633 C C . LYS A 1 81 ? -14.943 1.598 -3.696 1.00 70.00 81 LYS A C 1
ATOM 635 O O . LYS A 1 81 ? -15.323 2.386 -4.549 1.00 70.00 81 LYS A O 1
ATOM 640 N N . GLU A 1 82 ? -13.652 1.399 -3.425 1.00 61.09 82 GLU A N 1
ATOM 641 C CA . GLU A 1 82 ? -12.570 2.123 -4.121 1.00 61.09 82 GLU A CA 1
ATOM 642 C C . GLU A 1 82 ? -12.461 1.713 -5.588 1.00 61.09 82 GLU A C 1
ATOM 644 O O . GLU A 1 82 ? -12.159 2.543 -6.434 1.00 61.09 82 GLU A O 1
ATOM 649 N N . ARG A 1 83 ? -12.870 0.485 -5.926 1.00 54.84 83 ARG A N 1
ATOM 650 C CA . ARG A 1 83 ? -12.956 0.005 -7.313 1.00 54.84 83 ARG A CA 1
ATOM 651 C C . ARG A 1 83 ? -13.874 0.853 -8.205 1.00 54.84 83 ARG A C 1
ATOM 653 O O . ARG A 1 83 ? -13.751 0.792 -9.420 1.00 54.84 83 ARG A O 1
ATOM 660 N N . ARG A 1 84 ? -14.826 1.594 -7.616 1.00 48.47 84 ARG A N 1
ATOM 661 C CA . ARG A 1 84 ? -15.672 2.557 -8.346 1.00 48.47 84 ARG A CA 1
ATOM 662 C C . ARG A 1 84 ? -15.022 3.932 -8.481 1.00 48.47 84 ARG A C 1
ATOM 664 O O . ARG A 1 84 ? -15.341 4.621 -9.437 1.00 48.47 84 ARG A O 1
ATOM 671 N N . ASN A 1 85 ? -14.120 4.296 -7.572 1.00 46.03 85 ASN A N 1
ATOM 672 C CA . ASN A 1 85 ? -13.405 5.571 -7.612 1.00 46.03 85 ASN A CA 1
ATOM 673 C C . ASN A 1 85 ? -12.174 5.503 -8.531 1.00 46.03 85 ASN A C 1
ATOM 675 O O . ASN A 1 85 ? -11.792 6.503 -9.110 1.00 46.03 85 ASN A O 1
ATOM 679 N N . GLU A 1 86 ? -11.577 4.329 -8.748 1.00 46.12 86 GLU A N 1
ATOM 680 C CA . GLU A 1 86 ? -10.448 4.201 -9.686 1.00 46.12 86 GLU A CA 1
ATOM 681 C C . GLU A 1 86 ? -10.860 4.321 -11.165 1.00 46.12 86 GLU A C 1
ATOM 683 O O . GLU A 1 86 ? -10.022 4.613 -12.014 1.00 46.12 86 GLU A O 1
ATOM 688 N N . SER A 1 87 ? -12.147 4.137 -11.490 1.00 41.06 87 SER A N 1
ATOM 689 C CA . SER A 1 87 ? -12.684 4.377 -12.841 1.00 41.06 87 SER A CA 1
ATOM 690 C C . SER A 1 87 ? -13.198 5.802 -13.067 1.00 41.06 87 SER A C 1
ATOM 692 O O . SER A 1 87 ? -13.638 6.116 -14.169 1.00 41.06 87 SER A O 1
ATOM 694 N N . SER A 1 88 ? -13.186 6.648 -12.040 1.00 39.44 88 SER A N 1
ATOM 695 C CA . SER A 1 88 ? -13.664 8.024 -12.122 1.00 39.44 88 SER A CA 1
ATOM 696 C C . SER A 1 88 ? -12.878 8.874 -11.140 1.00 39.44 88 SER A C 1
ATOM 698 O O . SER A 1 88 ? -13.193 8.897 -9.954 1.00 39.44 88 SER A O 1
ATOM 700 N N . ASP A 1 89 ? -11.891 9.565 -11.689 1.00 39.59 89 ASP A N 1
ATOM 701 C CA . ASP A 1 89 ? -11.283 10.753 -11.118 1.00 39.59 89 ASP A CA 1
ATOM 702 C C . ASP A 1 89 ? -10.502 10.568 -9.808 1.00 39.59 89 ASP A C 1
ATOM 704 O O . ASP A 1 89 ? -10.978 10.190 -8.738 1.00 39.59 89 ASP A O 1
ATOM 708 N N . ILE A 1 90 ? -9.230 10.931 -9.928 1.00 48.94 90 ILE A N 1
ATOM 709 C CA . ILE A 1 90 ? -8.371 11.407 -8.855 1.00 48.94 90 ILE A CA 1
ATOM 710 C C . ILE A 1 90 ? -9.082 12.609 -8.218 1.00 48.94 90 ILE A C 1
ATOM 712 O O . ILE A 1 90 ? -8.816 13.735 -8.601 1.00 48.94 90 ILE A O 1
ATOM 716 N N . ASP A 1 91 ? -10.026 12.389 -7.308 1.00 45.22 91 ASP A N 1
ATOM 717 C CA . ASP A 1 91 ? -10.564 13.437 -6.442 1.00 45.22 91 ASP A CA 1
ATOM 718 C C . ASP A 1 91 ? -11.305 12.809 -5.261 1.00 45.22 91 ASP A C 1
ATOM 720 O O . ASP A 1 91 ? -12.337 12.153 -5.401 1.00 45.22 91 ASP A O 1
ATOM 724 N N . GLY A 1 92 ? -10.764 12.998 -4.058 1.00 42.88 92 GLY A N 1
ATOM 725 C CA . GLY A 1 92 ? -11.422 12.541 -2.834 1.00 42.88 92 GLY A CA 1
ATOM 726 C C . GLY A 1 92 ? -10.516 11.983 -1.745 1.00 42.88 92 GLY A C 1
ATOM 727 O O . GLY A 1 92 ? -11.011 11.309 -0.844 1.00 42.88 92 GLY A O 1
ATOM 728 N N . ALA A 1 93 ? -9.212 12.260 -1.767 1.00 44.06 93 ALA A N 1
ATOM 729 C CA . ALA A 1 93 ? -8.474 12.321 -0.514 1.00 44.06 93 ALA A CA 1
ATOM 730 C C . ALA A 1 93 ? -8.791 13.681 0.119 1.00 44.06 93 ALA A C 1
ATOM 732 O O . ALA A 1 93 ? -8.453 14.721 -0.439 1.00 44.06 93 ALA A O 1
ATOM 733 N N . SER A 1 94 ? -9.462 13.673 1.272 1.00 44.34 94 SER A N 1
ATOM 734 C CA . SER A 1 94 ? -9.566 14.831 2.164 1.00 44.34 94 SER A CA 1
ATOM 735 C C . SER A 1 94 ? -8.168 15.161 2.695 1.00 44.34 94 SER A C 1
ATOM 737 O O . SER A 1 94 ? -7.826 14.844 3.834 1.00 44.34 94 SER A O 1
ATOM 739 N N . ILE A 1 95 ? -7.341 15.749 1.837 1.00 44.91 95 ILE A N 1
ATOM 740 C CA . ILE A 1 95 ? -6.076 16.374 2.183 1.00 44.91 95 ILE A CA 1
ATOM 741 C C . ILE A 1 95 ? -6.473 17.685 2.850 1.00 44.91 95 ILE A C 1
ATOM 743 O O . ILE A 1 95 ? -6.953 18.605 2.189 1.00 44.91 95 ILE A O 1
ATOM 747 N N . GLY A 1 96 ? -6.384 17.718 4.180 1.00 47.31 96 GLY A N 1
ATOM 748 C CA . GLY A 1 96 ? -6.642 18.928 4.950 1.00 47.31 96 GLY A CA 1
ATOM 749 C C . GLY A 1 96 ? -5.838 20.080 4.364 1.00 47.31 96 GLY A C 1
ATOM 750 O O . GLY A 1 96 ? -4.636 19.920 4.191 1.00 47.31 96 GLY A O 1
ATOM 751 N N . GLU A 1 97 ? -6.535 21.161 4.003 1.00 50.38 97 GLU A N 1
ATOM 752 C CA . GLU A 1 97 ? -6.013 22.476 3.605 1.00 50.38 97 GLU A CA 1
ATOM 753 C C . GLU A 1 97 ? -4.556 22.462 3.108 1.00 50.38 97 GLU A C 1
ATOM 755 O O . GLU A 1 97 ? -3.684 23.117 3.675 1.00 50.38 97 GLU A O 1
ATOM 760 N N . MET A 1 98 ? -4.255 21.693 2.052 1.00 55.81 98 MET A N 1
ATOM 761 C CA . MET A 1 98 ? -2.988 21.884 1.355 1.00 55.81 98 MET A CA 1
ATOM 762 C C . MET A 1 98 ? -3.086 23.233 0.657 1.00 55.81 98 MET A C 1
ATOM 764 O O . MET A 1 98 ? -3.942 23.434 -0.208 1.00 55.81 98 MET A O 1
ATOM 768 N N . ASP A 1 99 ? -2.229 24.157 1.081 1.00 65.56 99 ASP A N 1
ATOM 769 C CA . ASP A 1 99 ? -2.101 25.487 0.507 1.00 65.56 99 ASP A CA 1
ATOM 770 C C . ASP A 1 99 ? -2.040 25.367 -1.023 1.00 65.56 99 ASP A C 1
ATOM 772 O O . ASP A 1 99 ? -1.204 24.647 -1.580 1.00 65.56 99 ASP A O 1
ATOM 776 N N . GLN A 1 100 ? -2.960 26.036 -1.723 1.00 71.88 100 GLN A N 1
ATOM 777 C CA . GLN A 1 100 ? -3.055 25.968 -3.184 1.00 71.88 100 GLN A CA 1
ATOM 778 C C . GLN A 1 100 ? -1.739 26.384 -3.861 1.00 71.88 100 GLN A C 1
ATOM 780 O O . GLN A 1 100 ? -1.483 25.995 -5.005 1.00 71.88 100 GLN A O 1
ATOM 785 N N . ALA A 1 101 ? -0.895 27.153 -3.165 1.00 71.75 101 ALA A N 1
ATOM 786 C CA . ALA A 1 101 ? 0.454 27.483 -3.602 1.00 71.75 101 ALA A CA 1
ATOM 787 C C . ALA A 1 101 ? 1.376 26.251 -3.670 1.00 71.75 101 ALA A C 1
ATOM 789 O O . ALA A 1 101 ? 2.098 26.084 -4.656 1.00 71.75 101 ALA A O 1
ATOM 790 N N . GLU A 1 102 ? 1.308 25.358 -2.682 1.00 76.56 102 GLU A N 1
ATOM 791 C CA . GLU A 1 102 ? 2.143 24.156 -2.618 1.00 76.56 102 GLU A CA 1
ATOM 792 C C . GLU A 1 102 ? 1.725 23.131 -3.676 1.00 76.56 102 GLU A C 1
ATOM 794 O O . GLU A 1 102 ? 2.572 22.544 -4.345 1.00 76.56 102 GLU A O 1
ATOM 799 N N . VAL A 1 103 ? 0.420 22.993 -3.935 1.00 79.56 103 VAL A N 1
ATOM 800 C CA . VAL A 1 103 ? -0.081 22.145 -5.033 1.00 79.56 103 VAL A CA 1
ATOM 801 C C . VAL A 1 103 ? 0.449 22.631 -6.383 1.00 79.56 103 VAL A C 1
ATOM 803 O O . VAL A 1 103 ? 0.952 21.837 -7.177 1.00 79.56 103 VAL A O 1
ATOM 806 N N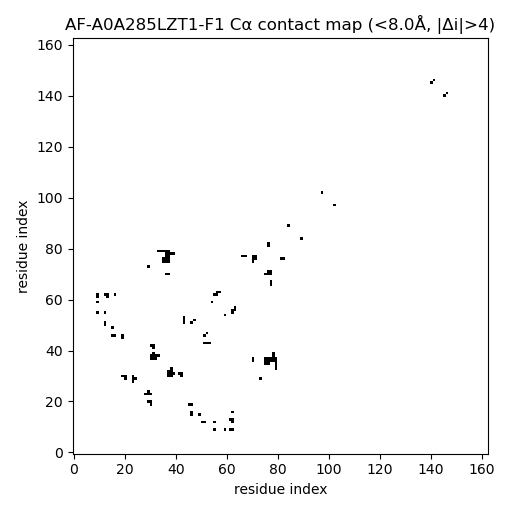 . ARG A 1 104 ? 0.399 23.944 -6.649 1.00 78.94 104 ARG A N 1
ATOM 807 C CA . ARG A 1 104 ? 0.934 24.513 -7.899 1.00 78.94 104 ARG A CA 1
ATOM 808 C C . ARG A 1 104 ? 2.441 24.315 -8.013 1.00 78.94 104 ARG A C 1
ATOM 810 O O . ARG A 1 104 ? 2.921 24.009 -9.104 1.00 78.94 104 ARG A O 1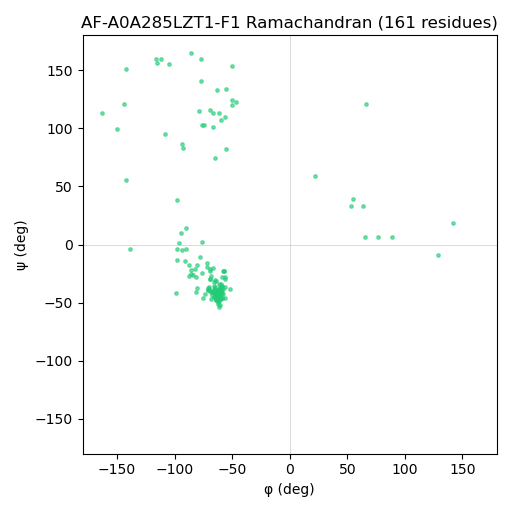
ATOM 817 N N . ARG A 1 105 ? 3.177 24.463 -6.910 1.00 83.38 105 ARG A N 1
ATOM 818 C CA . ARG A 1 105 ? 4.622 24.226 -6.867 1.00 83.38 105 ARG A CA 1
ATOM 819 C C . ARG A 1 105 ? 4.952 22.769 -7.193 1.00 83.38 105 ARG A C 1
ATOM 821 O O . ARG A 1 105 ? 5.764 22.521 -8.082 1.00 83.38 105 ARG A O 1
ATOM 828 N N . LEU A 1 106 ? 4.280 21.820 -6.544 1.00 85.38 106 LEU A N 1
ATOM 829 C CA . LEU A 1 106 ? 4.466 20.390 -6.793 1.00 85.38 106 LEU A CA 1
ATOM 830 C C . LEU A 1 106 ? 4.101 20.016 -8.233 1.00 85.38 106 LEU A C 1
ATOM 832 O O . LEU A 1 106 ? 4.822 19.249 -8.865 1.00 85.38 106 LEU A O 1
ATOM 836 N N . GLN A 1 107 ? 3.042 20.604 -8.796 1.00 86.44 107 GLN A N 1
ATOM 837 C CA . GLN A 1 107 ? 2.670 20.398 -10.199 1.00 86.44 107 GLN A CA 1
ATOM 838 C C . GLN A 1 107 ? 3.773 20.874 -11.160 1.00 86.44 107 GLN A C 1
ATOM 840 O O . GLN A 1 107 ? 4.102 20.190 -12.130 1.00 86.44 107 GLN A O 1
ATOM 845 N N . GLN A 1 108 ? 4.362 22.046 -10.898 1.00 87.62 108 GLN A N 1
ATOM 846 C CA . GLN A 1 108 ? 5.458 22.592 -11.704 1.00 87.62 108 GLN A CA 1
ATOM 847 C C . GLN A 1 108 ? 6.722 21.736 -11.600 1.00 87.62 108 GLN A C 1
ATOM 849 O O . GLN A 1 108 ? 7.376 21.475 -12.611 1.00 87.62 108 GLN A O 1
ATOM 854 N N . GLU A 1 109 ? 7.045 21.269 -10.397 1.00 89.25 109 GLU A N 1
ATOM 855 C CA . GLU A 1 109 ? 8.188 20.393 -10.159 1.00 89.25 109 GLU A CA 1
ATOM 856 C C . GLU A 1 109 ? 8.003 19.035 -10.841 1.00 89.25 109 GLU A C 1
ATOM 858 O O . GLU A 1 109 ? 8.911 18.558 -11.519 1.00 89.25 109 GLU A O 1
ATOM 863 N N . ASN A 1 110 ? 6.800 18.464 -10.786 1.00 90.25 110 ASN A N 1
ATOM 864 C CA . ASN A 1 110 ? 6.480 17.211 -11.462 1.00 90.25 110 ASN A CA 1
ATOM 865 C C . ASN A 1 110 ? 6.574 17.351 -12.993 1.00 90.25 110 ASN A C 1
ATOM 867 O O . ASN A 1 110 ? 7.189 16.521 -13.660 1.00 90.25 110 ASN A O 1
ATOM 871 N N . ASN A 1 111 ? 6.083 18.461 -13.556 1.00 90.12 111 ASN A N 1
ATOM 872 C CA . ASN A 1 111 ? 6.250 18.761 -14.982 1.00 90.12 111 ASN A CA 1
ATOM 873 C C . ASN A 1 111 ? 7.730 18.894 -15.375 1.00 90.12 111 ASN A C 1
ATOM 875 O O . ASN A 1 111 ? 8.150 18.359 -16.405 1.00 90.12 111 ASN A O 1
ATOM 879 N N . ARG A 1 112 ? 8.541 19.566 -14.549 1.00 92.25 112 ARG A N 1
ATOM 880 C CA . ARG A 1 112 ? 9.989 19.703 -14.766 1.00 92.25 112 ARG A CA 1
ATOM 881 C C . ARG A 1 112 ? 10.700 18.349 -14.716 1.00 92.25 112 ARG A C 1
ATOM 883 O O . ARG A 1 112 ? 11.517 18.054 -15.588 1.00 92.25 112 ARG A O 1
ATOM 890 N N . LEU A 1 113 ? 10.382 17.518 -13.726 1.00 91.31 113 LEU A N 1
ATOM 891 C CA . LEU A 1 113 ? 10.927 16.166 -13.602 1.00 91.31 113 LEU A CA 1
ATOM 892 C C . LEU A 1 113 ? 10.513 15.292 -14.792 1.00 91.31 113 LEU A C 1
ATOM 894 O O . LEU A 1 113 ? 11.353 14.596 -15.359 1.00 91.31 113 LEU A O 1
ATOM 898 N N . GLY A 1 114 ? 9.258 15.389 -15.239 1.00 90.38 114 GLY A N 1
ATOM 899 C CA . GLY A 1 114 ? 8.764 14.702 -16.433 1.00 90.38 114 GLY A CA 1
ATOM 900 C C . GLY A 1 114 ? 9.551 15.068 -17.695 1.00 90.38 114 GLY A C 1
ATOM 901 O O . GLY A 1 114 ? 9.934 14.183 -18.464 1.00 90.38 114 GLY A O 1
ATOM 902 N N . GLN A 1 115 ? 9.874 16.351 -17.876 1.00 90.56 115 GLN A N 1
ATOM 903 C CA . GLN A 1 115 ? 10.721 16.814 -18.980 1.00 90.56 115 GLN A CA 1
ATOM 904 C C . GLN A 1 115 ? 12.155 16.279 -18.874 1.00 90.56 115 GLN A C 1
ATOM 906 O O . GLN A 1 115 ? 12.685 15.771 -19.862 1.00 90.56 115 GLN A O 1
ATOM 911 N N . MET A 1 116 ? 12.771 16.312 -17.687 1.00 89.75 116 MET A N 1
ATOM 912 C CA . MET A 1 116 ? 14.108 15.736 -17.478 1.00 89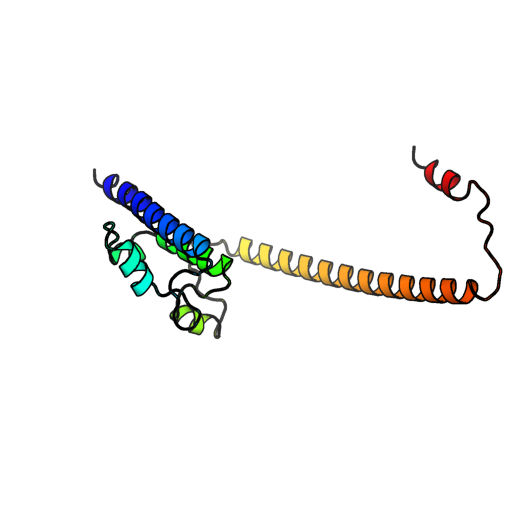.75 116 MET A CA 1
ATOM 913 C C . MET A 1 116 ? 14.145 14.236 -17.782 1.00 89.75 116 MET A C 1
ATOM 915 O O . MET A 1 116 ? 15.071 13.761 -18.435 1.00 89.75 116 MET A O 1
ATOM 919 N N . VAL A 1 117 ? 13.123 13.486 -17.364 1.00 92.69 117 VAL A N 1
ATOM 920 C CA . VAL A 1 117 ? 13.017 12.053 -17.666 1.00 92.69 117 VAL A CA 1
ATOM 921 C C . VAL A 1 117 ? 12.904 11.814 -19.172 1.00 92.69 117 VAL A C 1
ATOM 923 O O . VAL A 1 117 ? 13.518 10.878 -19.684 1.00 92.69 117 VAL A O 1
ATOM 926 N N . ALA A 1 118 ? 12.150 12.643 -19.897 1.00 88.56 118 ALA A N 1
ATOM 927 C CA . ALA A 1 118 ? 12.044 12.536 -21.350 1.00 88.56 118 ALA A CA 1
ATOM 928 C C . ALA A 1 118 ? 13.395 12.785 -22.046 1.00 88.56 118 ALA A C 1
ATOM 930 O O . ALA A 1 118 ? 13.782 12.000 -22.913 1.00 88.56 118 ALA A O 1
ATOM 931 N N . VAL A 1 119 ? 14.139 13.812 -21.617 1.00 91.12 119 VAL A N 1
ATOM 932 C CA . VAL A 1 119 ? 15.484 14.121 -22.134 1.00 91.12 119 VAL A CA 1
ATOM 933 C C . VAL A 1 119 ? 16.454 12.972 -21.855 1.00 91.12 119 VAL A C 1
ATOM 935 O O . VAL A 1 119 ? 17.048 12.436 -22.787 1.00 91.12 119 VAL A O 1
ATOM 938 N N . LEU A 1 120 ? 16.536 12.502 -20.607 1.00 90.62 120 LEU A N 1
ATOM 939 C CA . LEU A 1 120 ? 17.428 11.400 -20.229 1.00 90.62 120 LEU A CA 1
ATOM 940 C C . LEU A 1 120 ? 17.093 10.092 -20.956 1.00 90.62 120 LEU A C 1
ATOM 942 O O . LEU A 1 120 ? 17.990 9.309 -21.271 1.00 90.62 120 LEU A O 1
ATOM 946 N N . LYS A 1 121 ? 15.810 9.831 -21.243 1.00 91.00 121 LYS A N 1
ATOM 947 C CA . LYS A 1 121 ? 15.392 8.682 -22.061 1.00 91.00 121 LYS A CA 1
ATOM 948 C C . LYS A 1 121 ? 15.839 8.825 -23.514 1.00 91.00 121 LYS A C 1
ATOM 950 O O . LYS A 1 121 ? 16.283 7.833 -24.092 1.00 91.00 121 LYS A O 1
ATOM 955 N N . ALA A 1 122 ? 15.740 10.022 -24.090 1.00 90.44 122 ALA A N 1
ATOM 956 C CA . ALA A 1 122 ? 16.209 10.293 -25.445 1.00 90.44 122 ALA A CA 1
ATOM 957 C C . ALA A 1 122 ? 17.735 10.138 -25.552 1.00 90.44 122 ALA A C 1
ATOM 959 O O . ALA A 1 122 ? 18.216 9.449 -26.450 1.00 90.44 122 ALA A O 1
ATOM 960 N N . GLU A 1 123 ? 18.486 10.676 -24.590 1.00 87.94 123 GLU A N 1
ATOM 961 C CA . GLU A 1 123 ? 19.942 10.512 -24.508 1.00 87.94 123 GLU A CA 1
ATOM 962 C C . GLU A 1 123 ? 20.340 9.043 -24.342 1.00 87.94 123 GLU A C 1
ATOM 964 O O . GLU A 1 123 ? 21.217 8.554 -25.049 1.00 87.94 123 GLU A O 1
ATOM 969 N N . ASN A 1 124 ? 19.652 8.293 -23.473 1.00 91.38 124 ASN A N 1
ATOM 970 C CA . ASN A 1 124 ? 19.887 6.856 -23.327 1.00 91.38 124 ASN A CA 1
ATOM 971 C C . ASN A 1 124 ? 19.632 6.093 -24.627 1.00 91.38 124 ASN A C 1
ATOM 973 O O . ASN A 1 124 ? 20.374 5.170 -24.964 1.00 91.38 124 ASN A O 1
ATOM 977 N N . PHE A 1 125 ? 18.564 6.441 -25.342 1.00 90.62 125 PHE A N 1
ATOM 978 C CA . PHE A 1 125 ? 18.256 5.822 -26.622 1.00 90.62 125 PHE A CA 1
ATOM 979 C C . PHE A 1 125 ? 19.348 6.115 -27.657 1.00 90.62 125 PHE A C 1
ATOM 981 O O . PHE A 1 125 ? 19.815 5.193 -28.329 1.00 90.62 125 PHE A O 1
ATOM 988 N N . ASP A 1 126 ? 19.803 7.366 -27.743 1.00 88.94 126 ASP A N 1
ATOM 989 C CA . ASP A 1 126 ? 20.872 7.770 -28.654 1.00 88.94 126 ASP A CA 1
ATOM 990 C C . ASP A 1 126 ? 22.213 7.103 -28.306 1.00 88.94 126 ASP A C 1
ATOM 992 O O . ASP A 1 126 ? 22.882 6.552 -29.181 1.00 88.94 126 ASP A O 1
ATOM 996 N N . LEU A 1 127 ? 22.571 7.032 -27.020 1.00 87.56 127 LEU A N 1
ATOM 997 C CA . LEU A 1 127 ? 23.765 6.323 -26.551 1.00 87.56 127 LEU A CA 1
ATOM 998 C C . LEU A 1 127 ? 23.701 4.826 -26.867 1.00 87.56 127 LEU A C 1
ATOM 1000 O O . LEU A 1 127 ? 24.656 4.276 -27.413 1.00 87.56 127 LEU A O 1
ATOM 1004 N N . LYS A 1 128 ? 22.567 4.160 -26.611 1.00 86.12 128 LYS A N 1
ATOM 1005 C CA . LYS A 1 128 ? 22.380 2.744 -26.975 1.00 86.12 128 LYS A CA 1
ATOM 1006 C C . LYS A 1 128 ? 22.498 2.527 -28.480 1.00 86.12 128 LYS A C 1
ATOM 1008 O O . LYS A 1 128 ? 23.087 1.535 -28.914 1.00 86.12 128 LYS A O 1
ATOM 1013 N N . ARG A 1 129 ? 21.973 3.452 -29.287 1.00 87.19 129 ARG A N 1
ATOM 1014 C CA . ARG A 1 129 ? 22.108 3.415 -30.747 1.00 87.19 129 ARG A CA 1
ATOM 1015 C C . ARG A 1 129 ? 23.570 3.557 -31.173 1.00 87.19 129 ARG A C 1
ATOM 1017 O O . ARG A 1 129 ? 24.032 2.737 -31.966 1.00 87.19 129 ARG A O 1
ATOM 1024 N N . LYS A 1 130 ? 24.300 4.531 -30.622 1.00 82.94 130 LYS A N 1
ATOM 1025 C CA . LYS A 1 130 ? 25.736 4.742 -30.875 1.00 82.94 130 LYS A CA 1
ATOM 1026 C C . LYS A 1 130 ? 26.569 3.529 -30.464 1.00 82.94 130 LYS A C 1
ATOM 1028 O O . LYS A 1 130 ? 27.401 3.081 -31.244 1.00 82.94 130 LYS A O 1
ATOM 1033 N N . MET A 1 131 ? 26.299 2.932 -29.301 1.00 80.31 131 MET A N 1
ATOM 1034 C CA . MET A 1 131 ? 26.965 1.699 -28.862 1.00 80.31 131 MET A CA 1
ATOM 1035 C C . MET A 1 131 ? 26.683 0.524 -29.797 1.00 80.31 131 MET A C 1
ATOM 1037 O O . MET A 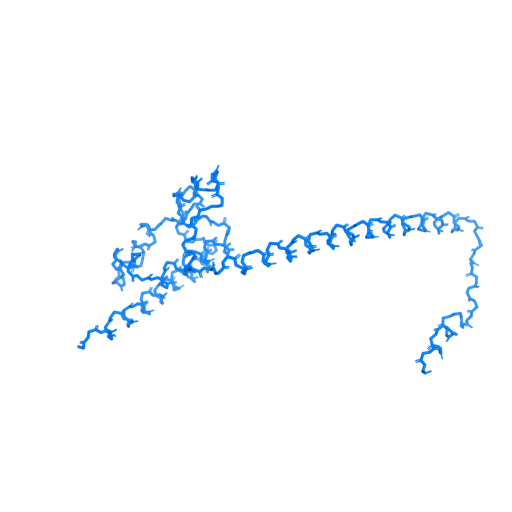1 131 ? 27.597 -0.225 -30.124 1.00 80.31 131 MET A O 1
ATOM 1041 N N . LYS A 1 132 ? 25.440 0.367 -30.270 1.00 81.81 132 LYS A N 1
ATOM 1042 C CA . LYS A 1 132 ? 25.101 -0.680 -31.242 1.00 81.81 132 LYS A CA 1
ATOM 1043 C C . LYS A 1 132 ? 25.850 -0.475 -32.560 1.00 81.81 132 LYS A C 1
ATOM 1045 O O . LYS A 1 132 ? 26.378 -1.438 -33.100 1.00 81.81 132 LYS A O 1
ATOM 1050 N N . GLN A 1 133 ? 25.931 0.760 -33.054 1.00 76.81 133 GLN A N 1
ATOM 1051 C CA . GLN A 1 133 ? 26.704 1.090 -34.256 1.00 76.81 133 GLN A CA 1
ATOM 1052 C C . GLN A 1 133 ? 28.203 0.829 -34.056 1.00 76.81 133 GLN A C 1
ATOM 1054 O O . GLN A 1 133 ? 28.816 0.178 -34.895 1.00 76.81 133 GLN A O 1
ATOM 1059 N N . ALA A 1 134 ? 28.778 1.248 -32.927 1.00 74.81 134 ALA A N 1
ATOM 1060 C CA . ALA A 1 134 ? 30.176 0.979 -32.593 1.00 74.81 134 ALA A CA 1
ATOM 1061 C C . ALA A 1 134 ? 30.464 -0.526 -32.455 1.00 74.81 134 ALA A C 1
ATOM 1063 O O . ALA A 1 134 ? 31.482 -0.998 -32.947 1.00 74.81 134 ALA A O 1
ATOM 1064 N N . GLY A 1 135 ? 29.555 -1.295 -31.846 1.00 71.69 135 GLY A N 1
ATOM 1065 C CA . GLY A 1 135 ? 29.665 -2.751 -31.734 1.00 71.69 135 GLY A CA 1
ATOM 1066 C C . GLY A 1 135 ? 29.570 -3.469 -33.082 1.00 71.69 135 GLY A C 1
ATOM 1067 O O . GLY A 1 135 ? 30.287 -4.440 -33.300 1.00 71.69 135 GLY A O 1
ATOM 1068 N N . VAL A 1 136 ? 28.739 -2.974 -34.007 1.00 66.81 136 VAL A N 1
ATOM 1069 C CA . VAL A 1 136 ? 28.699 -3.464 -35.397 1.00 66.81 136 VAL A CA 1
ATOM 1070 C C . VAL A 1 136 ? 30.026 -3.176 -36.102 1.00 66.81 136 VAL A C 1
ATOM 1072 O O . VAL A 1 136 ? 30.621 -4.102 -36.638 1.00 66.81 136 VAL A O 1
ATOM 1075 N N . LEU A 1 137 ? 30.553 -1.950 -36.002 1.00 62.31 137 LEU A N 1
ATOM 1076 C CA . LEU A 1 137 ? 31.857 -1.597 -36.577 1.00 62.31 137 LEU A CA 1
ATOM 1077 C C . LEU A 1 137 ? 33.006 -2.432 -35.984 1.00 62.31 137 LEU A C 1
ATOM 1079 O O . LEU A 1 137 ? 33.904 -2.843 -36.714 1.00 62.31 137 LEU A O 1
ATOM 1083 N N . LEU A 1 138 ? 32.978 -2.725 -34.679 1.00 61.81 138 LEU A N 1
ATOM 1084 C CA . LEU A 1 138 ? 33.974 -3.588 -34.038 1.00 61.81 138 LEU A CA 1
ATOM 1085 C C . LEU A 1 138 ? 33.876 -5.031 -34.555 1.00 61.81 138 LEU A C 1
ATOM 1087 O O . LEU A 1 138 ? 34.889 -5.634 -34.906 1.00 61.81 138 LEU A O 1
ATOM 1091 N N . ASN A 1 139 ? 32.658 -5.571 -34.651 1.00 59.62 139 ASN A N 1
ATOM 1092 C CA . ASN A 1 139 ? 32.407 -6.924 -35.150 1.00 59.62 139 ASN A CA 1
ATOM 1093 C C . ASN A 1 139 ? 32.681 -7.076 -36.652 1.00 59.62 139 ASN A C 1
ATOM 1095 O O . ASN A 1 139 ? 32.942 -8.187 -37.094 1.00 59.62 139 ASN A O 1
ATOM 1099 N N . GLU A 1 140 ? 32.657 -5.993 -37.427 1.00 57.81 140 GLU A N 1
ATOM 1100 C CA . GLU A 1 140 ? 33.077 -5.968 -38.835 1.00 57.81 140 GLU A CA 1
ATOM 1101 C C . GLU A 1 140 ? 34.603 -5.833 -38.999 1.00 57.81 140 GLU A C 1
ATOM 1103 O O . GLU A 1 140 ? 35.152 -6.238 -40.024 1.00 57.81 140 GLU A O 1
ATOM 1108 N N . GLN A 1 141 ? 35.324 -5.333 -37.986 1.00 53.75 141 GLN A N 1
ATOM 1109 C CA . GLN A 1 141 ? 36.792 -5.240 -37.995 1.00 53.75 141 GLN A CA 1
ATOM 1110 C C . GLN A 1 141 ? 37.500 -6.510 -37.492 1.00 53.75 141 GLN A C 1
ATOM 1112 O O . GLN A 1 141 ? 38.619 -6.797 -37.921 1.00 53.75 141 GLN A O 1
ATOM 1117 N N . VAL A 1 142 ? 36.858 -7.307 -36.631 1.00 53.19 142 VAL A N 1
ATOM 1118 C CA . VAL A 1 142 ? 37.397 -8.594 -36.141 1.00 53.19 142 VAL A CA 1
ATOM 1119 C C . VAL A 1 142 ? 37.628 -9.638 -37.263 1.00 53.19 142 VAL A C 1
ATOM 1121 O O . VAL A 1 142 ? 38.666 -10.301 -37.226 1.00 53.19 142 VAL A O 1
ATOM 1124 N N . PRO A 1 143 ? 36.774 -9.769 -38.302 1.00 50.91 143 PRO A N 1
ATOM 1125 C CA . PRO A 1 143 ? 36.992 -10.681 -39.428 1.00 50.91 143 PRO A CA 1
ATOM 1126 C C . PRO A 1 143 ? 38.107 -10.240 -40.390 1.00 50.91 143 PRO A C 1
ATOM 1128 O O . PRO A 1 143 ? 38.577 -11.051 -41.180 1.00 50.91 143 PRO A O 1
ATOM 1131 N N . MET A 1 144 ? 38.552 -8.977 -40.333 1.00 50.22 144 MET A N 1
ATOM 1132 C CA . MET A 1 144 ? 39.546 -8.399 -41.257 1.00 50.22 144 MET A CA 1
ATOM 1133 C C . MET A 1 144 ? 40.995 -8.455 -40.734 1.00 50.22 144 MET A C 1
ATOM 1135 O O . MET A 1 144 ? 41.891 -7.842 -41.313 1.00 50.22 144 MET A O 1
ATOM 1139 N N . GLY A 1 145 ? 41.265 -9.178 -39.640 1.00 47.53 145 GLY A N 1
ATOM 1140 C CA . GLY A 1 145 ? 42.634 -9.506 -39.214 1.00 47.53 145 GLY A CA 1
ATOM 1141 C C . GLY A 1 145 ? 43.518 -8.325 -38.781 1.00 47.53 145 GLY A C 1
ATOM 1142 O O . GLY A 1 145 ? 44.694 -8.525 -38.483 1.00 47.53 145 GLY A O 1
ATOM 1143 N N . ARG A 1 146 ? 42.992 -7.099 -38.677 1.00 51.69 146 ARG A N 1
ATOM 1144 C CA . ARG A 1 146 ? 43.706 -5.977 -38.054 1.00 51.69 146 ARG A CA 1
ATOM 1145 C C . ARG A 1 146 ? 43.334 -5.894 -36.582 1.00 51.69 146 ARG A C 1
ATOM 1147 O O . ARG A 1 146 ? 42.496 -5.099 -36.175 1.00 51.69 146 ARG A O 1
ATOM 1154 N N . ARG A 1 147 ? 44.006 -6.709 -35.765 1.00 50.69 147 ARG A N 1
ATOM 1155 C CA . ARG A 1 147 ? 44.151 -6.404 -34.337 1.00 50.69 147 ARG A CA 1
ATOM 1156 C C . ARG A 1 147 ? 44.791 -5.021 -34.237 1.00 50.69 147 ARG A C 1
ATOM 1158 O O . ARG A 1 147 ? 45.963 -4.869 -34.578 1.00 50.69 147 ARG A O 1
ATOM 1165 N N . ILE A 1 148 ? 44.027 -4.026 -33.797 1.00 57.38 148 ILE A N 1
ATOM 1166 C CA . ILE A 1 148 ? 44.588 -2.752 -33.352 1.00 57.38 148 ILE A CA 1
ATOM 1167 C C . ILE A 1 148 ? 45.519 -3.107 -32.191 1.00 57.38 148 ILE A C 1
ATOM 1169 O O . ILE A 1 148 ? 45.060 -3.525 -31.127 1.00 57.38 148 ILE A O 1
ATOM 1173 N N . LYS A 1 149 ? 46.835 -3.038 -32.421 1.00 52.47 149 LYS A N 1
ATOM 1174 C CA . LYS A 1 149 ? 47.811 -3.042 -31.333 1.00 52.47 149 LYS A CA 1
ATOM 1175 C C . LYS A 1 149 ? 47.586 -1.735 -30.587 1.00 52.47 149 LYS A C 1
ATOM 1177 O O . LYS A 1 149 ? 47.965 -0.677 -31.073 1.00 52.47 149 LYS A O 1
ATOM 1182 N N . LEU A 1 150 ? 46.888 -1.810 -29.462 1.00 54.66 150 LEU A N 1
ATOM 1183 C CA . LEU A 1 150 ? 46.919 -0.732 -28.488 1.00 54.66 150 LEU A CA 1
ATOM 1184 C C . LEU A 1 150 ? 48.350 -0.711 -27.946 1.00 54.66 150 LEU A C 1
ATOM 1186 O O . LEU A 1 150 ? 48.789 -1.695 -27.350 1.00 54.66 150 LEU A O 1
ATOM 1190 N N . GLU A 1 151 ? 49.090 0.358 -28.244 1.00 54.94 151 GLU A N 1
ATOM 1191 C CA . GLU A 1 151 ? 50.393 0.605 -27.627 1.00 54.94 151 GLU A CA 1
ATOM 1192 C C . GLU A 1 151 ? 50.206 0.610 -26.096 1.00 54.94 151 GLU A C 1
ATOM 1194 O O . GLU A 1 151 ? 49.236 1.206 -25.602 1.00 54.94 151 GLU A O 1
ATOM 1199 N N . PRO A 1 152 ? 51.071 -0.078 -25.328 1.00 46.19 152 PRO A N 1
ATOM 1200 C CA . PRO A 1 152 ? 50.990 -0.054 -23.875 1.00 46.19 152 PRO A CA 1
ATOM 1201 C C . PRO A 1 152 ? 51.205 1.391 -23.398 1.00 46.19 152 PRO A C 1
ATOM 1203 O O . PRO A 1 152 ? 52.284 1.940 -23.589 1.00 46.19 152 PRO A O 1
ATOM 1206 N N . GLY A 1 153 ? 50.167 2.013 -22.827 1.00 54.59 153 GLY A N 1
ATOM 1207 C CA . GLY A 1 153 ? 50.200 3.398 -22.327 1.00 54.59 153 GLY A CA 1
ATOM 1208 C C . GLY A 1 153 ? 49.065 4.307 -22.817 1.00 54.59 153 GLY A C 1
ATOM 1209 O O . GLY A 1 153 ? 48.882 5.391 -22.275 1.00 54.59 153 GLY A O 1
ATOM 1210 N N . PHE A 1 154 ? 48.237 3.875 -23.780 1.00 54.88 154 PHE A N 1
ATOM 1211 C CA . PHE A 1 154 ? 47.158 4.720 -24.332 1.00 54.88 154 PHE A CA 1
ATOM 1212 C C . PHE A 1 154 ? 46.131 5.205 -23.286 1.00 54.88 154 PHE A C 1
ATOM 1214 O O . PHE A 1 154 ? 45.536 6.269 -23.443 1.00 54.88 154 PHE A O 1
ATOM 1221 N N . PHE A 1 155 ? 45.923 4.442 -22.209 1.00 55.28 155 PHE A N 1
ATOM 1222 C CA . PHE A 1 155 ? 45.019 4.827 -21.121 1.00 55.28 155 PHE A CA 1
ATOM 1223 C C . PHE A 1 155 ? 45.706 5.609 -19.992 1.00 55.28 155 PHE A C 1
ATOM 1225 O O . PHE A 1 155 ? 45.004 6.243 -19.209 1.00 55.28 155 PHE A O 1
ATOM 1232 N N . ASP A 1 156 ? 47.041 5.629 -19.928 1.00 55.09 156 ASP A N 1
ATOM 1233 C CA . ASP A 1 156 ? 47.767 6.284 -18.832 1.00 55.09 156 ASP A CA 1
ATOM 1234 C C . ASP A 1 156 ? 47.880 7.806 -19.040 1.00 55.09 156 ASP A C 1
ATOM 1236 O O . ASP A 1 156 ? 47.881 8.568 -18.075 1.00 55.09 156 ASP A O 1
ATOM 1240 N N . GLU A 1 157 ? 47.872 8.290 -20.288 1.00 51.47 157 GLU A N 1
ATOM 1241 C CA . GLU A 1 157 ? 47.975 9.733 -20.577 1.00 51.47 157 GLU A CA 1
ATOM 1242 C C . GLU A 1 157 ? 46.675 10.518 -20.323 1.00 51.47 157 GLU A C 1
ATOM 1244 O O . GLU A 1 157 ? 46.709 11.724 -20.072 1.00 51.47 157 GLU A O 1
ATOM 1249 N N . GLN A 1 158 ? 45.511 9.859 -20.368 1.00 53.28 158 GLN A N 1
ATOM 1250 C CA . GLN A 1 158 ? 44.210 10.521 -20.179 1.00 53.28 158 GLN A CA 1
ATOM 1251 C C . GLN A 1 158 ? 43.870 10.755 -18.696 1.00 53.28 158 GLN 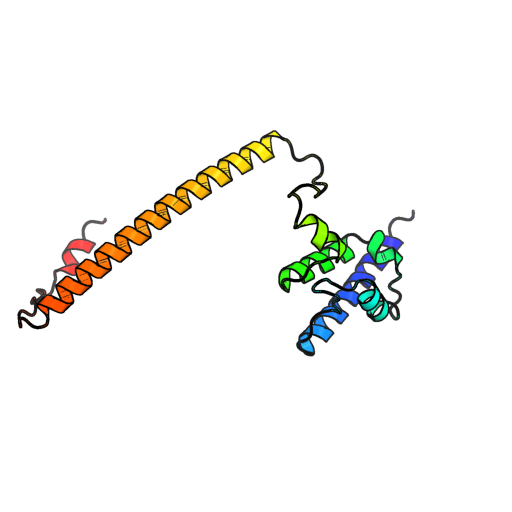A C 1
ATOM 1253 O O . GLN A 1 158 ? 43.033 11.603 -18.398 1.00 53.28 158 GLN A O 1
ATOM 1258 N N . TYR A 1 159 ? 44.538 10.056 -17.770 1.00 50.62 159 TYR A N 1
ATOM 1259 C CA . TYR A 1 159 ? 44.285 10.153 -16.327 1.00 50.62 159 TYR A CA 1
ATOM 1260 C C . TYR A 1 159 ? 45.242 11.088 -15.569 1.00 50.62 159 TYR A C 1
ATOM 1262 O O . TYR A 1 159 ? 45.030 11.322 -14.384 1.00 50.62 159 TYR A O 1
ATOM 1270 N N . GLN A 1 160 ? 46.252 11.675 -16.225 1.00 48.03 160 GLN A N 1
ATOM 1271 C CA . GLN A 1 160 ? 47.192 12.606 -15.574 1.00 48.03 160 GLN A CA 1
ATOM 1272 C C . GLN A 1 160 ? 46.826 14.097 -15.682 1.00 48.03 160 GLN A C 1
ATOM 1274 O O . GLN A 1 160 ? 47.501 14.928 -15.084 1.00 48.03 160 GLN A O 1
ATOM 1279 N N . LYS A 1 161 ? 45.767 14.484 -16.406 1.00 50.00 161 LYS A N 1
ATOM 1280 C CA . LYS A 1 161 ? 45.359 15.903 -16.541 1.00 50.00 161 LYS A CA 1
ATOM 1281 C C . LYS A 1 161 ? 44.230 16.306 -15.591 1.00 50.00 161 LYS A C 1
ATOM 1283 O O . LYS A 1 161 ? 43.315 17.034 -15.976 1.00 50.00 161 LYS A O 1
ATOM 1288 N N . SER A 1 162 ? 44.245 15.795 -14.367 1.00 50.81 162 SER A N 1
ATOM 1289 C CA . SER A 1 162 ? 43.252 16.137 -13.344 1.00 50.81 162 SER A CA 1
ATOM 1290 C C . SER A 1 162 ? 43.898 16.228 -11.963 1.00 50.81 162 SER A C 1
ATOM 1292 O O . SER A 1 162 ? 43.468 15.547 -11.039 1.00 50.81 162 SER A O 1
ATOM 1294 N N . GLU A 1 163 ? 44.924 17.070 -11.841 1.00 40.75 163 GLU A N 1
ATOM 1295 C CA . GLU A 1 163 ? 45.324 17.713 -10.581 1.00 40.75 163 GLU A CA 1
ATOM 1296 C C . GLU A 1 163 ? 45.457 19.222 -10.804 1.00 40.75 163 GLU A C 1
ATOM 1298 O O . GLU A 1 163 ? 45.944 19.615 -11.893 1.00 40.75 163 GLU A O 1
#

Mean predicted aligned error: 19.03 Å